Protein AF-A0A2A5M352-F1 (afdb_monomer_lite)

Radius of gyration: 13.15 Å; chains: 1; bounding box: 29×22×34 Å

pLDDT: mean 95.7, std 4.69, range [74.12, 98.25]

Sequence (38 aa):
CANCNGHLGHVFEGEGFSAKNVRHCVNSISLEFVKTKD

Structure (mmCIF, N/CA/C/O backbone):
data_AF-A0A2A5M352-F1
#
_entry.id   AF-A0A2A5M352-F1
#
loop_
_atom_site.group_PDB
_atom_site.id
_atom_site.type_symbol
_atom_site.label_atom_id
_atom_site.label_alt_id
_atom_site.label_comp_id
_atom_site.label_asym_id
_atom_site.label_entity_id
_atom_site.label_seq_id
_atom_site.pdbx_PDB_ins_code
_atom_site.Cartn_x
_atom_site.Cartn_y
_atom_site.Cartn_z
_atom_site.occupancy
_atom_site.B_iso_or_equiv
_atom_site.auth_seq_id
_atom_site.auth_comp_id
_atom_site.auth_asym_id
_atom_site.auth_atom_id
_atom_site.pdbx_PDB_model_num
ATOM 1 N N . CYS A 1 1 ? -7.270 6.566 -1.172 1.00 96.19 1 CYS A N 1
ATOM 2 C CA . CYS A 1 1 ? -7.996 5.704 -0.219 1.00 96.19 1 CYS A CA 1
ATOM 3 C C . CYS A 1 1 ? -9.137 5.051 -0.981 1.00 96.19 1 CYS A C 1
ATOM 5 O O . CYS A 1 1 ? -9.909 5.786 -1.575 1.00 96.19 1 CYS A O 1
ATOM 7 N N . ALA A 1 2 ? -9.246 3.721 -1.000 1.00 97.56 2 ALA A N 1
ATOM 8 C CA . ALA A 1 2 ? -10.293 3.045 -1.777 1.00 97.56 2 ALA A CA 1
ATOM 9 C C . ALA A 1 2 ? -11.719 3.296 -1.241 1.00 97.56 2 ALA A C 1
ATOM 11 O O . ALA A 1 2 ? -12.675 3.202 -1.996 1.00 97.56 2 ALA A O 1
ATOM 12 N N . ASN A 1 3 ? -11.861 3.646 0.043 1.00 98.19 3 ASN A N 1
ATOM 13 C CA . ASN A 1 3 ? -13.160 3.905 0.669 1.00 98.19 3 ASN A CA 1
ATOM 14 C C . ASN A 1 3 ? -13.699 5.325 0.399 1.00 98.19 3 ASN A C 1
ATOM 16 O O . ASN A 1 3 ? -14.903 5.515 0.288 1.00 98.19 3 ASN A O 1
ATOM 20 N N . CYS A 1 4 ? -12.822 6.334 0.318 1.00 97.75 4 CYS A N 1
ATOM 21 C CA . CYS A 1 4 ? -13.227 7.749 0.249 1.00 97.75 4 CYS A CA 1
ATOM 22 C C . CYS A 1 4 ? -12.503 8.582 -0.819 1.00 97.75 4 CYS A C 1
ATOM 24 O O . CYS A 1 4 ? -12.648 9.799 -0.852 1.00 97.75 4 CYS A O 1
ATOM 26 N N . ASN A 1 5 ? -11.674 7.963 -1.661 1.00 97.31 5 ASN A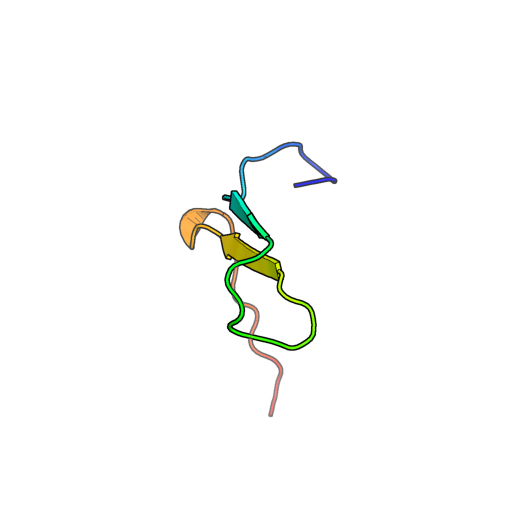 N 1
ATOM 27 C CA . ASN A 1 5 ? -10.864 8.613 -2.700 1.00 97.31 5 ASN A CA 1
ATOM 28 C C . ASN A 1 5 ? -9.841 9.666 -2.219 1.00 97.31 5 ASN A C 1
ATOM 30 O O . ASN A 1 5 ? -9.157 10.261 -3.044 1.00 97.31 5 ASN A O 1
ATOM 34 N N . GLY A 1 6 ? -9.638 9.845 -0.908 1.00 97.31 6 GLY A N 1
ATOM 35 C CA . GLY A 1 6 ? -8.611 10.753 -0.379 1.00 97.31 6 GLY A CA 1
ATOM 36 C C . GLY A 1 6 ? -7.186 10.365 -0.801 1.00 97.31 6 GLY A C 1
ATOM 37 O O . GLY A 1 6 ? -6.839 9.176 -0.818 1.00 97.31 6 GLY A O 1
ATOM 38 N N . HIS A 1 7 ? -6.352 11.356 -1.135 1.00 97.94 7 HIS A N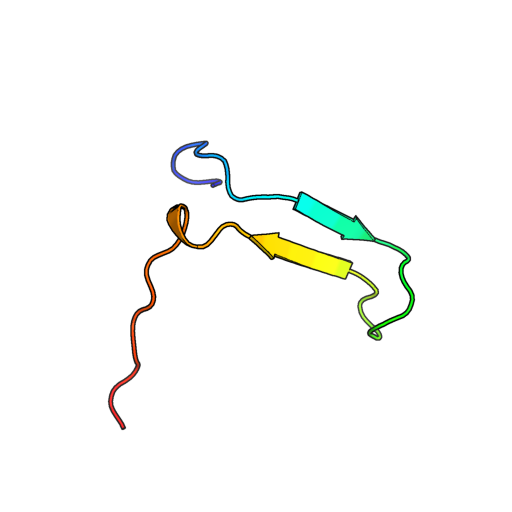 1
ATOM 39 C CA . HIS A 1 7 ? -4.953 11.129 -1.506 1.00 97.94 7 HIS A CA 1
ATOM 40 C C . HIS A 1 7 ? -4.147 10.590 -0.314 1.00 97.94 7 HIS A C 1
ATOM 42 O O . HIS A 1 7 ? -4.197 11.130 0.791 1.00 97.94 7 HIS A O 1
ATOM 48 N N . LEU A 1 8 ? -3.398 9.512 -0.553 1.00 98.25 8 LEU A N 1
ATOM 49 C CA . LEU A 1 8 ? -2.555 8.867 0.456 1.00 98.25 8 LEU A CA 1
ATOM 50 C C . LEU A 1 8 ? -1.075 9.184 0.227 1.00 98.25 8 LEU A C 1
ATOM 52 O O . LEU A 1 8 ? -0.372 9.500 1.177 1.00 98.25 8 LEU A O 1
ATOM 56 N N . GLY A 1 9 ? -0.611 9.132 -1.019 1.00 97.31 9 GLY A N 1
ATOM 57 C CA . GLY A 1 9 ? 0.789 9.334 -1.374 1.00 97.31 9 GLY A CA 1
ATOM 58 C C . GLY A 1 9 ? 1.119 8.645 -2.693 1.00 97.31 9 GLY A C 1
ATOM 59 O O . GLY A 1 9 ? 0.315 8.684 -3.625 1.00 97.31 9 GLY A O 1
ATOM 60 N N . HIS A 1 10 ? 2.275 7.988 -2.754 1.00 98.00 10 HIS A N 1
ATOM 61 C CA . HIS A 1 10 ? 2.826 7.403 -3.976 1.00 98.00 10 HIS A CA 1
ATOM 62 C C . HIS A 1 10 ? 3.246 5.946 -3.783 1.00 98.00 10 HIS A C 1
ATOM 64 O O . HIS A 1 10 ? 3.611 5.521 -2.683 1.00 98.00 10 HIS A O 1
ATOM 70 N N . VAL A 1 11 ? 3.238 5.200 -4.884 1.00 97.69 11 VAL A N 1
ATOM 71 C CA . VAL A 1 11 ? 3.819 3.861 -4.981 1.00 97.69 11 VAL A CA 1
ATOM 72 C C . VAL A 1 11 ? 5.039 3.951 -5.886 1.00 97.69 11 VAL A C 1
ATOM 74 O O . VAL A 1 11 ? 4.969 4.552 -6.956 1.00 97.69 11 VAL A O 1
ATOM 77 N N . PHE A 1 12 ? 6.149 3.381 -5.436 1.00 97.81 12 PHE A N 1
ATOM 78 C CA . PHE A 1 12 ? 7.379 3.249 -6.209 1.00 97.81 12 PHE A CA 1
ATOM 79 C C . PHE A 1 12 ? 7.650 1.769 -6.449 1.00 97.81 12 PHE A C 1
ATOM 81 O O . PHE A 1 12 ? 7.504 0.965 -5.527 1.00 97.81 12 PHE A O 1
ATOM 88 N N . GLU A 1 13 ? 8.051 1.418 -7.665 1.00 97.81 13 GLU A N 1
ATOM 89 C CA . GLU A 1 13 ? 8.332 0.043 -8.079 1.00 97.81 13 GLU A CA 1
ATOM 90 C C . GLU A 1 13 ? 9.717 -0.018 -8.731 1.00 97.81 13 GLU A C 1
ATOM 92 O O . GLU A 1 13 ? 10.142 0.937 -9.382 1.00 97.81 13 GLU A O 1
ATOM 97 N N . GLY A 1 14 ? 10.435 -1.130 -8.564 1.00 96.94 14 GLY A N 1
ATOM 98 C CA . GLY A 1 14 ? 11.711 -1.343 -9.259 1.00 96.94 14 GLY A CA 1
ATOM 99 C C . GLY A 1 14 ? 12.955 -0.758 -8.575 1.00 96.94 14 GLY A C 1
ATOM 100 O O . GLY A 1 14 ? 14.032 -0.800 -9.158 1.00 96.94 14 GLY A O 1
ATOM 101 N N . GLU A 1 15 ? 12.848 -0.249 -7.346 1.00 95.38 15 GLU A N 1
ATOM 102 C CA . GLU A 1 15 ? 13.954 0.392 -6.612 1.00 95.38 15 GLU A CA 1
ATOM 103 C C . GLU A 1 15 ? 15.026 -0.573 -6.053 1.00 95.38 15 GLU A C 1
ATOM 105 O O . GLU A 1 15 ? 16.118 -0.151 -5.692 1.00 95.38 15 GLU A O 1
ATOM 110 N N . GLY A 1 16 ? 14.733 -1.869 -5.949 1.00 95.50 16 GLY A N 1
ATOM 111 C CA . GLY A 1 16 ? 15.661 -2.925 -5.526 1.00 95.50 16 GLY A CA 1
ATOM 112 C C . GLY A 1 16 ? 15.846 -3.101 -4.011 1.00 95.50 16 GLY A C 1
ATOM 113 O O . GLY A 1 16 ? 16.638 -3.943 -3.599 1.00 95.50 16 GLY A O 1
ATOM 114 N N . PHE A 1 17 ? 15.124 -2.360 -3.162 1.00 94.12 17 PHE A N 1
ATOM 115 C CA . PHE A 1 17 ? 15.341 -2.369 -1.701 1.00 94.12 17 PHE A CA 1
ATOM 116 C C . PHE A 1 17 ? 14.722 -3.552 -0.940 1.00 94.12 17 PHE A C 1
ATOM 118 O O . PHE A 1 17 ? 15.097 -3.820 0.200 1.00 94.12 17 PHE A O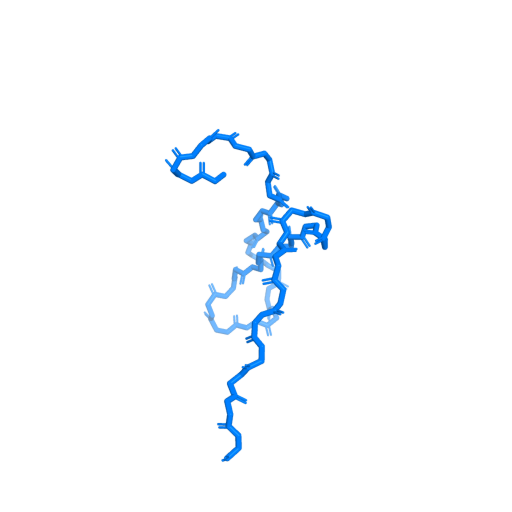 1
ATOM 125 N N . SER A 1 18 ? 13.744 -4.248 -1.520 1.00 94.88 18 SER A N 1
ATOM 126 C CA . SER A 1 18 ? 13.102 -5.413 -0.899 1.00 94.88 18 SER A CA 1
ATOM 127 C C . SER A 1 18 ? 12.740 -6.453 -1.954 1.00 94.88 18 SER A C 1
ATOM 129 O O . SER A 1 18 ? 12.606 -6.116 -3.127 1.00 94.88 18 SER A O 1
ATOM 131 N N . ALA A 1 19 ? 12.507 -7.703 -1.543 1.00 96.25 19 ALA A N 1
ATOM 132 C CA . ALA A 1 19 ? 12.098 -8.776 -2.457 1.00 96.25 19 ALA A CA 1
ATOM 133 C C . ALA A 1 19 ? 10.790 -8.467 -3.207 1.00 96.25 19 ALA A C 1
ATOM 135 O O . ALA A 1 19 ? 10.613 -8.883 -4.346 1.00 96.25 19 ALA A O 1
ATOM 136 N N . LYS A 1 20 ? 9.880 -7.710 -2.578 1.00 95.88 20 LYS A N 1
ATOM 137 C CA . LYS A 1 20 ? 8.642 -7.249 -3.223 1.00 95.88 20 LYS A CA 1
ATOM 138 C C . LYS A 1 20 ? 8.888 -6.118 -4.215 1.00 95.88 20 LYS A C 1
ATOM 140 O O . LYS A 1 20 ? 8.043 -5.886 -5.061 1.00 95.88 20 LYS A O 1
ATOM 145 N N . ASN A 1 21 ? 10.013 -5.419 -4.085 1.00 96.44 21 ASN A N 1
ATOM 146 C CA . ASN A 1 21 ? 10.437 -4.326 -4.949 1.00 96.44 21 ASN A CA 1
ATOM 147 C C . ASN A 1 21 ? 9.376 -3.225 -5.164 1.00 96.44 21 ASN A C 1
ATOM 149 O O . ASN A 1 21 ? 9.303 -2.610 -6.224 1.00 96.44 21 ASN A O 1
ATOM 153 N N . VAL A 1 22 ? 8.547 -3.001 -4.139 1.00 97.25 22 VAL A N 1
ATOM 154 C CA . VAL A 1 22 ? 7.471 -2.007 -4.111 1.00 97.25 22 VAL A CA 1
ATOM 155 C C . VAL A 1 22 ? 7.544 -1.249 -2.790 1.00 97.25 22 VAL A C 1
ATOM 157 O O . VAL A 1 22 ? 7.592 -1.865 -1.719 1.00 97.25 22 VAL A O 1
ATOM 160 N N . ARG A 1 23 ? 7.507 0.083 -2.846 1.00 97.44 23 ARG A N 1
ATOM 161 C CA . ARG A 1 23 ? 7.487 0.967 -1.677 1.00 97.44 23 ARG A CA 1
ATOM 162 C C . ARG A 1 23 ? 6.257 1.866 -1.709 1.00 97.44 23 ARG A C 1
ATOM 164 O O . ARG A 1 23 ? 6.062 2.643 -2.638 1.00 97.44 23 ARG A O 1
ATOM 171 N N . HIS A 1 24 ? 5.459 1.792 -0.648 1.00 97.06 24 HIS A N 1
ATOM 172 C CA . HIS A 1 24 ? 4.317 2.677 -0.432 1.00 97.06 24 HIS A CA 1
ATOM 173 C C . HIS A 1 24 ? 4.764 3.854 0.441 1.00 97.06 24 HIS A C 1
ATOM 175 O O . HIS A 1 24 ? 5.064 3.677 1.620 1.00 97.06 24 HIS A O 1
ATOM 181 N N . CYS A 1 25 ? 4.838 5.047 -0.143 1.00 97.12 25 CYS A N 1
ATOM 182 C CA . CYS A 1 25 ? 5.164 6.283 0.562 1.00 97.12 25 CYS A CA 1
ATOM 183 C C . CYS A 1 25 ? 3.865 7.043 0.840 1.00 97.12 25 CYS A C 1
ATOM 185 O O . CYS A 1 25 ? 3.251 7.553 -0.096 1.00 97.12 25 CYS A O 1
ATOM 187 N N . VAL A 1 26 ? 3.430 7.083 2.101 1.00 98.12 26 VAL A N 1
ATOM 188 C CA . VAL A 1 26 ? 2.134 7.647 2.510 1.00 98.12 26 VAL A CA 1
ATOM 189 C C . VAL A 1 26 ? 2.350 8.865 3.406 1.00 98.12 26 VAL A C 1
ATOM 191 O O . VAL A 1 26 ? 3.208 8.845 4.286 1.00 98.12 26 VAL A O 1
ATOM 194 N N . ASN A 1 27 ? 1.572 9.925 3.189 1.00 98.00 27 ASN A N 1
ATOM 195 C CA . ASN A 1 27 ? 1.619 11.137 4.001 1.00 98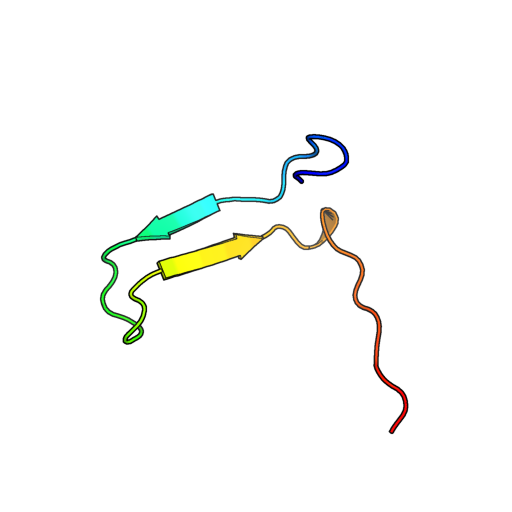.00 27 ASN A CA 1
ATOM 196 C C . ASN A 1 27 ? 1.062 10.863 5.405 1.00 98.00 27 ASN A C 1
ATOM 198 O O . ASN A 1 27 ? 0.006 10.247 5.546 1.00 98.00 27 ASN A O 1
ATOM 202 N N . SER A 1 28 ? 1.717 11.386 6.442 1.00 97.75 28 SER A N 1
ATOM 203 C CA . SER A 1 28 ? 1.265 11.219 7.831 1.00 97.75 28 SER A CA 1
ATOM 204 C C . SER A 1 28 ? -0.108 11.842 8.083 1.00 97.75 28 SER A C 1
ATOM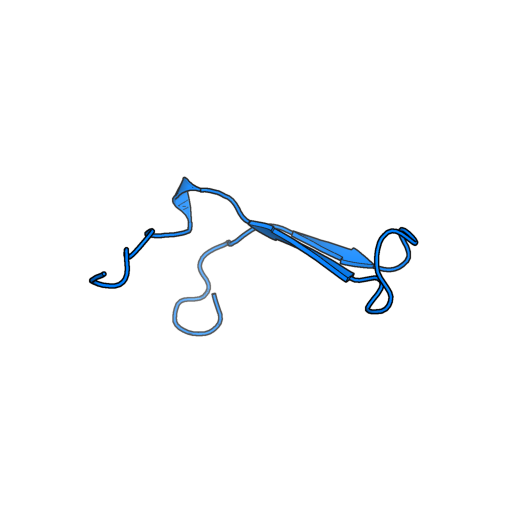 206 O O . SER A 1 28 ? -0.924 11.239 8.763 1.00 97.75 28 SER A O 1
ATOM 208 N N . ILE A 1 29 ? -0.403 12.995 7.473 1.00 97.62 29 ILE A N 1
ATOM 209 C CA . ILE A 1 29 ? -1.720 13.649 7.566 1.00 97.62 29 ILE A CA 1
ATOM 210 C C . ILE A 1 29 ? -2.857 12.805 6.966 1.00 97.62 29 ILE A C 1
ATOM 212 O O . ILE A 1 29 ? -4.024 13.026 7.274 1.00 97.62 29 ILE A O 1
ATOM 216 N N . SER A 1 30 ? -2.526 11.833 6.112 1.00 97.56 30 SER A N 1
ATOM 217 C CA . SER A 1 30 ? -3.490 10.934 5.477 1.00 97.56 30 SER A CA 1
ATOM 218 C C . SER A 1 30 ? -3.738 9.648 6.280 1.00 97.56 30 SER A C 1
ATOM 220 O O . SER A 1 30 ? -4.477 8.785 5.802 1.00 97.56 30 SER A O 1
ATOM 222 N N . LEU A 1 31 ? -3.116 9.484 7.454 1.00 95.88 31 LEU A N 1
ATOM 223 C CA . LEU A 1 31 ? -3.213 8.292 8.298 1.00 95.88 31 LEU A CA 1
ATOM 224 C C . LEU A 1 31 ? -3.469 8.659 9.763 1.00 95.88 31 LEU A C 1
ATOM 226 O O . LEU A 1 31 ? -3.034 9.695 10.253 1.00 95.88 31 LEU A O 1
ATOM 230 N N . GLU A 1 32 ? -4.105 7.742 10.483 1.00 95.56 32 GLU A N 1
ATOM 231 C CA . GLU A 1 32 ? -4.199 7.765 11.940 1.00 95.56 32 GLU A CA 1
ATOM 232 C C . GLU A 1 32 ? -3.449 6.548 12.492 1.00 95.56 32 GLU A C 1
ATOM 234 O O . GLU A 1 32 ? -3.667 5.418 12.048 1.00 95.56 32 GLU A O 1
ATOM 239 N N . PHE A 1 33 ? -2.533 6.764 13.437 1.00 95.56 33 PHE A N 1
ATOM 240 C CA . PHE A 1 33 ? -1.804 5.673 14.077 1.00 95.56 33 PHE A CA 1
ATOM 241 C C . PHE A 1 33 ? -2.591 5.144 15.277 1.00 95.56 33 PHE A C 1
ATOM 243 O O . PHE A 1 33 ? -2.738 5.831 16.286 1.00 95.56 33 PHE A O 1
ATOM 250 N N . VAL A 1 34 ? -3.049 3.897 15.186 1.00 95.94 34 VAL A N 1
ATOM 251 C CA . VAL A 1 34 ? -3.749 3.206 16.274 1.00 95.94 34 VAL A CA 1
ATOM 252 C C . VAL A 1 34 ? -2.786 2.221 16.933 1.00 95.94 34 VAL A C 1
ATOM 254 O O . VAL A 1 34 ? -2.428 1.204 16.340 1.00 95.94 34 VAL A O 1
ATOM 257 N N . LYS A 1 35 ? -2.356 2.512 18.166 1.00 95.19 35 LYS A N 1
ATOM 258 C CA . LYS A 1 35 ? -1.482 1.613 18.935 1.00 95.19 35 LYS A CA 1
ATOM 259 C C . LYS A 1 35 ? -2.273 0.377 19.396 1.00 95.19 35 LYS A C 1
ATOM 261 O O . LYS A 1 35 ? -3.335 0.515 20.002 1.00 95.19 35 LYS A O 1
ATOM 266 N N . THR A 1 36 ? -1.746 -0.827 19.175 1.00 92.50 36 THR A N 1
ATOM 267 C CA . THR A 1 36 ? -2.260 -2.053 19.812 1.00 92.50 36 THR A CA 1
ATOM 268 C C . THR A 1 36 ? -1.911 -2.086 21.301 1.00 92.50 36 THR A C 1
ATOM 270 O O . THR A 1 36 ? -0.836 -1.633 21.695 1.00 92.50 36 THR A O 1
ATOM 273 N N . LYS A 1 37 ? -2.831 -2.594 22.135 1.00 79.25 37 LYS A N 1
ATOM 274 C CA . LYS A 1 37 ? -2.571 -2.807 23.568 1.00 79.25 37 LYS A CA 1
ATOM 275 C C . LYS A 1 37 ? -1.488 -3.877 23.733 1.00 79.25 37 LYS A C 1
ATOM 277 O O . LYS A 1 37 ? -1.524 -4.871 23.011 1.00 79.25 37 LYS A O 1
ATOM 282 N N . ASP A 1 38 ? -0.552 -3.599 24.637 1.00 74.12 38 ASP A N 1
ATOM 283 C CA . ASP A 1 38 ? 0.549 -4.486 25.028 1.0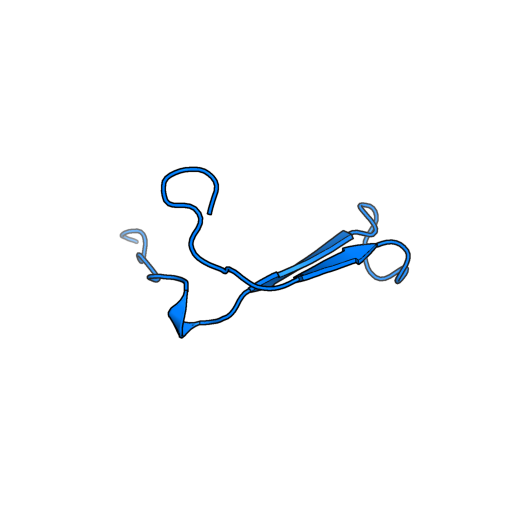0 74.12 38 ASP A CA 1
ATOM 284 C C . ASP A 1 38 ? 0.030 -5.732 25.771 1.00 74.12 38 ASP A C 1
ATOM 286 O O . ASP A 1 38 ? -0.971 -5.595 26.520 1.00 74.12 38 ASP A O 1
#

Foldseek 3Di:
DVVPPDDFADKDADPPPDPRRIDDDGDPVNDDDDDDDD

Secondary structure (DSSP, 8-state):
-TTT----EEEEES-SSSTT-EEEEE-GGG----PPP-